Protein AF-A0A6N7IM95-F1 (afdb_monomer)

Organism: NCBI:txid29376

pLDDT: mean 71.68, std 10.79, range [38.84, 92.06]

Secondary structure (DSSP, 8-state):
--------S----S---TT-----SS---TT---------TT----STT----S-------TT-----------PPP------

Structure (mmCIF, N/CA/C/O backbone):
data_AF-A0A6N7IM95-F1
#
_entry.id   AF-A0A6N7IM95-F1
#
loop_
_atom_site.group_PDB
_atom_site.id
_atom_site.type_symbol
_atom_site.label_atom_id
_atom_site.label_alt_id
_atom_site.label_comp_id
_atom_site.label_asym_id
_atom_site.label_entity_id
_atom_site.label_seq_id
_atom_site.pdbx_PDB_ins_code
_atom_site.Cartn_x
_atom_site.Cartn_y
_atom_site.Cartn_z
_atom_site.occupancy
_atom_site.B_iso_or_equiv
_atom_site.auth_seq_id
_atom_site.auth_comp_id
_atom_site.auth_asym_id
_atom_site.auth_atom_id
_atom_site.pdbx_PDB_model_num
ATOM 1 N N . MET A 1 1 ? -14.800 -0.867 32.094 1.00 54.38 1 MET A N 1
ATOM 2 C CA . MET A 1 1 ? -14.427 -1.167 30.696 1.00 54.38 1 MET A CA 1
ATOM 3 C C . MET A 1 1 ? -13.863 -2.575 30.669 1.00 54.38 1 MET A C 1
ATOM 5 O O . MET A 1 1 ? -12.939 -2.834 31.429 1.00 54.38 1 MET A O 1
ATOM 9 N N . LEU A 1 2 ? -14.466 -3.491 29.909 1.00 62.97 2 LEU A N 1
ATOM 10 C CA . LEU A 1 2 ? -13.927 -4.846 29.756 1.00 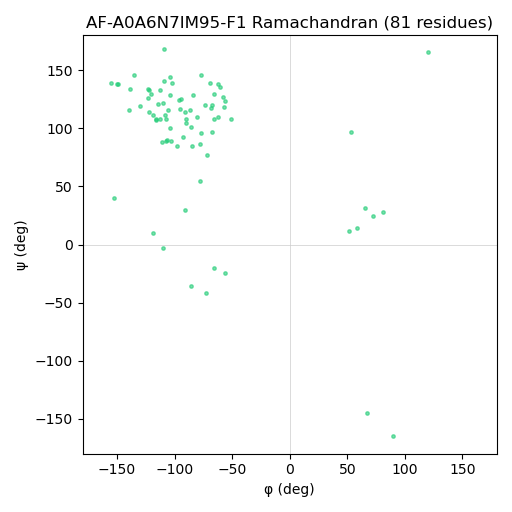62.97 2 LEU A CA 1
ATOM 11 C C . LEU A 1 2 ? -12.741 -4.815 28.777 1.00 62.97 2 LEU A C 1
ATOM 13 O O . LEU A 1 2 ? -12.760 -4.004 27.848 1.00 62.97 2 LEU A O 1
ATOM 17 N N . PRO A 1 3 ? -11.710 -5.651 28.970 1.00 72.94 3 PRO A N 1
ATOM 18 C CA . PRO A 1 3 ? -10.591 -5.723 28.042 1.00 72.94 3 PRO A CA 1
ATOM 19 C C . PRO A 1 3 ? -11.059 -6.258 26.681 1.00 72.94 3 PRO A C 1
ATOM 21 O O . PRO A 1 3 ? -11.706 -7.302 26.604 1.00 72.94 3 PRO A O 1
ATOM 24 N N . VAL A 1 4 ? -10.717 -5.550 25.602 1.00 80.56 4 VAL A N 1
ATOM 25 C CA . VAL A 1 4 ? -10.889 -6.046 24.231 1.00 80.56 4 VAL A CA 1
ATOM 26 C C . VAL A 1 4 ? -9.712 -6.969 23.934 1.00 80.56 4 VAL A C 1
ATOM 28 O O . VAL A 1 4 ? -8.575 -6.519 23.835 1.00 80.56 4 VAL A O 1
ATOM 31 N N . SER A 1 5 ? -9.976 -8.271 23.838 1.00 81.81 5 SER A N 1
ATOM 32 C CA . SER A 1 5 ? -8.975 -9.262 23.442 1.00 81.81 5 SER A CA 1
ATOM 33 C C . SER A 1 5 ? -9.106 -9.547 21.951 1.00 81.81 5 SER A C 1
ATOM 35 O O . SER A 1 5 ? -10.180 -9.909 21.473 1.00 81.81 5 SER A O 1
ATOM 37 N N . ILE A 1 6 ? -8.008 -9.378 21.219 1.00 81.50 6 ILE A N 1
ATOM 38 C CA . ILE A 1 6 ? -7.916 -9.678 19.792 1.00 81.50 6 ILE A CA 1
ATOM 39 C C . ILE A 1 6 ? -6.898 -10.805 19.648 1.00 81.50 6 ILE A C 1
ATOM 41 O O . ILE A 1 6 ? -5.701 -10.592 19.825 1.00 81.50 6 ILE A O 1
ATOM 45 N N . ASN A 1 7 ? -7.377 -12.009 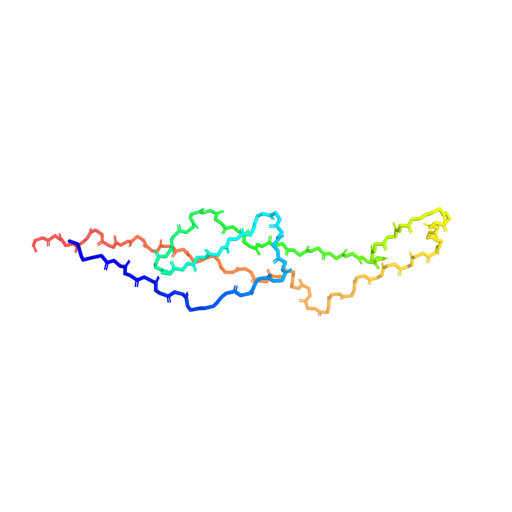19.340 1.00 88.12 7 ASN 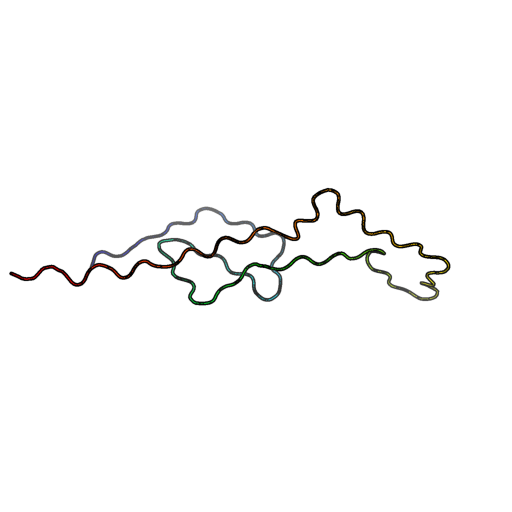A N 1
ATOM 46 C CA . ASN A 1 7 ? -6.516 -13.156 19.072 1.00 88.12 7 ASN A CA 1
ATOM 47 C C . ASN A 1 7 ? -6.300 -13.282 17.565 1.00 88.12 7 ASN A C 1
ATOM 49 O O . ASN A 1 7 ? -7.247 -13.521 16.818 1.00 88.12 7 ASN A O 1
ATOM 53 N N . ILE A 1 8 ? -5.054 -13.126 17.123 1.00 85.88 8 ILE A N 1
ATOM 54 C CA . ILE A 1 8 ? -4.667 -13.273 15.718 1.00 85.88 8 ILE A CA 1
ATOM 55 C C . ILE A 1 8 ? -3.886 -14.579 15.590 1.00 85.88 8 ILE A C 1
ATOM 57 O O . ILE A 1 8 ? -2.759 -14.676 16.063 1.00 85.88 8 ILE A O 1
ATOM 61 N N . PHE A 1 9 ? -4.495 -15.592 14.970 1.00 89.69 9 PHE A N 1
ATOM 62 C CA . PHE A 1 9 ? -3.881 -16.915 14.810 1.00 89.69 9 PHE A CA 1
ATOM 63 C C . PHE A 1 9 ? -2.755 -16.922 13.764 1.00 89.69 9 PHE A C 1
ATO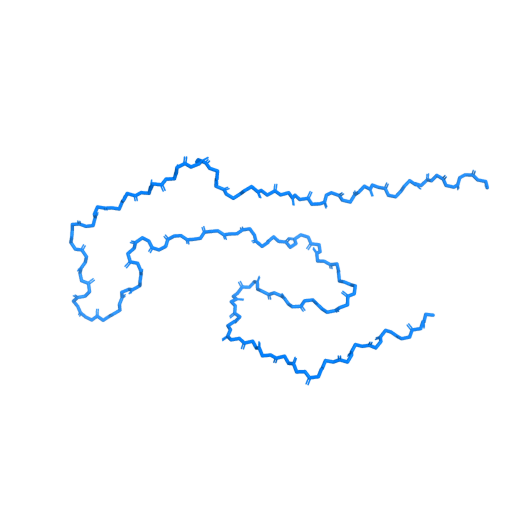M 65 O O . PHE A 1 9 ? -1.706 -17.519 13.986 1.00 89.69 9 PHE A O 1
ATOM 72 N N . PHE A 1 10 ? -2.943 -16.234 12.635 1.00 88.88 10 PHE A N 1
ATOM 73 C CA . PHE A 1 10 ? -1.919 -16.092 11.602 1.00 88.88 10 PHE A CA 1
ATOM 74 C C . PHE A 1 10 ? -2.156 -14.829 10.768 1.00 88.88 10 PHE A C 1
ATOM 76 O O . PHE A 1 10 ? -3.294 -14.526 10.412 1.00 88.88 10 PHE A O 1
ATOM 83 N N . LEU A 1 11 ? -1.080 -14.113 10.435 1.00 87.19 11 LEU A N 1
ATOM 84 C CA . LEU A 1 11 ? -1.097 -12.946 9.554 1.00 87.19 11 LEU A CA 1
ATOM 85 C C . LEU A 1 11 ? 0.129 -13.003 8.640 1.00 87.19 11 LEU A C 1
ATOM 87 O O . LEU A 1 11 ? 1.260 -12.916 9.113 1.00 87.19 11 LEU A O 1
ATOM 91 N N . LYS A 1 12 ? -0.090 -13.136 7.328 1.00 92.06 12 LYS A N 1
ATOM 92 C CA . LYS A 1 12 ? 0.978 -13.068 6.324 1.00 92.06 12 LYS A CA 1
ATOM 93 C C . LYS A 1 12 ? 0.834 -11.795 5.512 1.00 92.06 12 LYS A C 1
ATOM 95 O O . LYS A 1 12 ? -0.177 -11.595 4.845 1.00 92.06 12 LYS A O 1
ATOM 100 N N . ILE A 1 13 ? 1.875 -10.975 5.537 1.00 86.50 13 ILE A N 1
ATOM 101 C CA . ILE A 1 13 ? 1.947 -9.733 4.778 1.00 86.50 13 ILE A CA 1
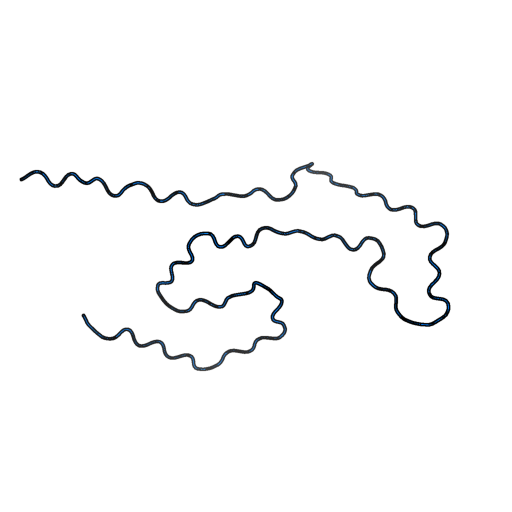ATOM 102 C C . ILE A 1 13 ? 3.063 -9.894 3.756 1.00 86.50 13 ILE A C 1
ATOM 104 O O . ILE A 1 13 ? 4.198 -10.185 4.121 1.00 86.50 13 ILE A O 1
ATOM 108 N N . ASN A 1 14 ? 2.724 -9.756 2.476 1.00 86.88 14 ASN A N 1
ATOM 109 C CA . ASN A 1 14 ? 3.695 -9.946 1.399 1.00 86.88 14 ASN A CA 1
ATOM 110 C C . ASN A 1 14 ? 4.490 -8.662 1.112 1.00 86.88 14 ASN A C 1
ATOM 112 O O . ASN A 1 14 ? 5.674 -8.749 0.816 1.00 86.88 14 ASN A O 1
ATOM 116 N N . VAL A 1 15 ? 3.858 -7.486 1.214 1.00 83.06 15 VAL A N 1
ATOM 117 C CA . VAL A 1 15 ? 4.487 -6.173 0.995 1.00 83.06 15 VAL A CA 1
ATOM 118 C C . VAL A 1 15 ? 3.805 -5.125 1.880 1.00 83.06 15 VAL A C 1
ATOM 120 O O . VAL A 1 15 ? 2.580 -5.102 1.978 1.00 83.06 15 VAL A O 1
ATOM 123 N N . ILE A 1 16 ? 4.602 -4.246 2.493 1.00 84.62 16 ILE A N 1
ATOM 124 C CA . ILE A 1 16 ? 4.170 -2.990 3.125 1.00 84.62 16 ILE A CA 1
ATOM 125 C C . ILE A 1 16 ? 4.948 -1.866 2.451 1.00 84.62 16 ILE A C 1
ATOM 127 O O . ILE A 1 16 ? 6.161 -1.970 2.281 1.00 84.62 16 ILE A O 1
ATOM 131 N N . GLN A 1 17 ? 4.247 -0.801 2.075 1.00 82.50 17 GLN A N 1
ATOM 132 C CA . GLN A 1 17 ? 4.840 0.409 1.511 1.00 82.50 17 GLN A CA 1
ATOM 133 C C . GLN A 1 17 ? 4.741 1.570 2.507 1.00 82.50 17 GLN A C 1
ATOM 135 O O . GLN A 1 17 ? 4.050 1.485 3.525 1.00 82.50 17 GLN A O 1
ATOM 140 N N . THR A 1 18 ? 5.449 2.662 2.218 1.00 81.38 18 THR A N 1
ATOM 141 C CA . THR A 1 18 ? 5.406 3.888 3.021 1.00 81.38 18 THR A CA 1
ATOM 142 C C . THR A 1 18 ? 3.975 4.420 3.097 1.00 81.38 18 THR A C 1
ATOM 144 O O . THR A 1 18 ? 3.335 4.613 2.068 1.00 81.38 18 THR A O 1
ATOM 147 N N . GLY A 1 19 ? 3.476 4.659 4.313 1.00 73.38 19 GLY A N 1
ATOM 148 C CA . GLY A 1 19 ? 2.101 5.124 4.523 1.00 73.38 19 GLY A CA 1
ATOM 149 C C . GLY A 1 19 ? 1.042 4.018 4.482 1.00 73.38 19 GLY A C 1
ATOM 150 O O . GLY A 1 19 ? -0.100 4.298 4.143 1.00 73.38 19 GLY A O 1
ATOM 151 N N . ALA A 1 20 ? 1.387 2.772 4.826 1.00 79.25 20 ALA A N 1
ATOM 152 C CA . ALA A 1 20 ? 0.421 1.685 5.009 1.00 79.25 20 ALA A CA 1
ATOM 153 C C . ALA A 1 20 ? 0.167 1.382 6.500 1.00 79.25 20 ALA A C 1
ATOM 155 O O . ALA A 1 20 ? 1.080 1.447 7.322 1.00 79.25 20 ALA A O 1
ATOM 156 N N . ALA A 1 21 ? -1.076 1.035 6.849 1.00 80.12 21 ALA A N 1
ATOM 157 C CA . ALA A 1 21 ? -1.484 0.685 8.210 1.00 80.12 21 ALA A CA 1
ATOM 158 C C . ALA A 1 21 ? -2.377 -0.562 8.220 1.00 80.12 21 ALA A C 1
ATOM 160 O O . ALA A 1 21 ? -3.179 -0.774 7.310 1.00 80.12 21 ALA A O 1
ATOM 161 N N . ILE A 1 22 ? -2.254 -1.371 9.276 1.00 81.75 22 ILE A N 1
ATOM 162 C CA . ILE A 1 22 ? -3.108 -2.536 9.535 1.00 81.75 22 ILE A CA 1
ATOM 163 C C . ILE A 1 22 ? -3.868 -2.266 10.833 1.00 81.75 22 ILE A C 1
ATOM 165 O O . ILE A 1 22 ? -3.283 -2.280 11.913 1.00 81.75 22 ILE A O 1
ATOM 169 N N . GLY A 1 23 ? -5.168 -1.992 10.727 1.00 82.94 23 GLY A N 1
ATOM 170 C CA . GLY A 1 23 ? -6.047 -1.815 11.883 1.00 82.94 23 GLY A CA 1
ATOM 171 C C . GLY A 1 23 ? -6.762 -3.116 12.241 1.00 82.94 23 GLY A C 1
ATOM 172 O O . GLY A 1 23 ? -7.455 -3.679 11.397 1.00 82.94 23 GLY A O 1
ATOM 173 N N . VAL A 1 24 ? -6.638 -3.578 13.491 1.00 80.62 24 VAL A N 1
ATOM 174 C CA . VAL A 1 24 ? -7.417 -4.710 14.028 1.00 80.62 24 VAL A CA 1
ATOM 175 C C . VAL A 1 24 ? -8.239 -4.252 15.233 1.00 80.62 24 VAL A C 1
ATOM 177 O O . VAL A 1 24 ? -7.712 -3.588 16.121 1.00 80.62 24 VAL A O 1
ATOM 180 N N . GLY A 1 25 ? -9.540 -4.551 15.252 1.00 76.69 25 GLY A N 1
ATOM 181 C CA . GLY A 1 25 ? -10.485 -4.019 16.244 1.00 76.69 25 GLY A CA 1
ATOM 182 C C . GLY A 1 25 ? -11.143 -2.697 15.824 1.00 76.69 25 GLY A C 1
ATOM 183 O O . GLY A 1 25 ? -11.120 -2.321 14.650 1.00 76.69 25 GLY A O 1
ATOM 184 N N . GLN A 1 26 ? -11.761 -1.994 16.780 1.00 73.81 26 GLN A N 1
ATOM 185 C CA . GLN A 1 26 ? -12.403 -0.698 16.543 1.00 73.81 26 GLN A CA 1
ATOM 186 C C . GLN A 1 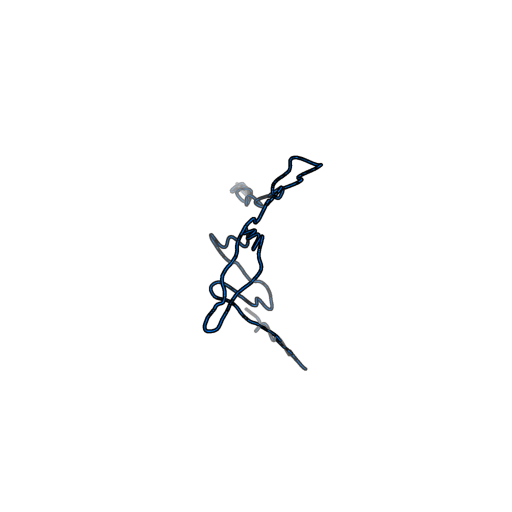26 ? -11.327 0.395 16.452 1.00 73.81 26 GLN A C 1
ATOM 188 O O . GLN A 1 26 ? -10.851 0.894 17.467 1.00 73.81 26 GLN A O 1
ATOM 193 N N . ASN A 1 27 ? -10.922 0.729 15.225 1.00 69.50 27 ASN A N 1
ATOM 194 C CA . ASN A 1 27 ? -9.852 1.686 14.952 1.00 6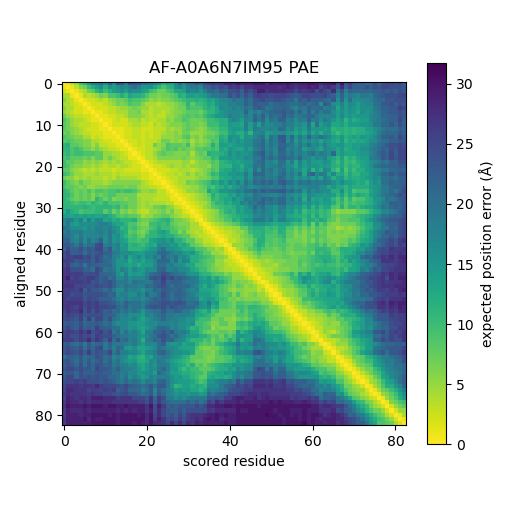9.50 27 ASN A CA 1
ATOM 195 C C . ASN A 1 27 ? -10.404 2.979 14.355 1.00 69.50 27 ASN A C 1
ATOM 197 O O . ASN A 1 27 ? -11.304 2.956 13.517 1.00 69.50 27 ASN A O 1
ATOM 201 N N . PHE A 1 28 ? -9.833 4.103 14.777 1.00 76.00 28 PHE A N 1
ATOM 202 C CA . PHE A 1 28 ? -10.113 5.419 14.222 1.00 76.00 28 PHE A CA 1
ATOM 203 C C . PHE A 1 28 ? -8.803 6.017 13.713 1.00 76.00 28 PHE A C 1
ATOM 205 O O . PHE A 1 28 ? -7.905 6.292 14.506 1.00 76.00 28 PHE A O 1
ATOM 212 N N . PHE A 1 29 ? -8.704 6.194 12.395 1.00 74.06 29 PHE A N 1
ATOM 213 C CA . PHE A 1 29 ? -7.562 6.823 11.735 1.00 74.06 29 PHE A CA 1
ATOM 214 C C . PHE A 1 29 ? -7.967 8.221 11.247 1.00 74.06 29 PHE A C 1
ATOM 216 O O . PHE A 1 29 ? -8.476 8.348 10.130 1.00 74.06 29 PHE A O 1
ATOM 223 N N . PRO A 1 30 ? -7.820 9.266 12.082 1.00 69.81 30 PRO A N 1
ATOM 224 C CA . PRO A 1 30 ? -8.086 10.633 11.653 1.00 69.81 30 PRO A CA 1
ATOM 225 C C . PRO A 1 30 ? -7.122 11.023 10.529 1.00 69.81 30 PRO A C 1
ATOM 227 O O . PRO A 1 30 ? -5.943 10.680 10.577 1.00 69.81 30 PRO A O 1
ATOM 230 N N . ASP A 1 31 ? -7.652 11.707 9.516 1.00 71.31 31 ASP A N 1
ATOM 231 C CA . ASP A 1 31 ? -6.910 12.255 8.370 1.00 71.31 31 ASP A CA 1
ATOM 232 C C . ASP A 1 31 ? -6.124 11.235 7.525 1.00 71.31 31 ASP A C 1
ATOM 234 O O . ASP A 1 31 ? -5.317 11.608 6.675 1.00 71.31 31 ASP A O 1
ATOM 238 N N . TRP A 1 32 ? -6.392 9.936 7.697 1.00 74.81 32 TRP A N 1
ATOM 239 C CA . TRP A 1 32 ? -5.810 8.901 6.852 1.00 74.81 32 TRP A CA 1
ATOM 240 C C . TRP A 1 32 ? -6.459 8.892 5.468 1.00 74.81 32 TRP A C 1
ATOM 242 O O . TRP A 1 32 ? -7.660 8.646 5.330 1.00 74.81 32 TRP A O 1
ATOM 252 N N . THR A 1 33 ? -5.649 9.099 4.431 1.00 69.06 33 THR A N 1
ATOM 253 C CA . THR A 1 33 ? -6.074 9.054 3.031 1.00 69.06 33 THR A CA 1
ATOM 254 C C . THR A 1 33 ? -5.321 7.943 2.296 1.00 69.06 33 THR A C 1
ATOM 256 O O . THR A 1 33 ? -4.120 8.016 2.067 1.00 69.06 33 THR A O 1
ATOM 259 N N . ALA A 1 34 ? -6.032 6.886 1.895 1.00 67.88 34 ALA A N 1
ATOM 260 C CA . ALA A 1 34 ? -5.485 5.807 1.057 1.00 67.88 34 ALA A CA 1
ATOM 261 C C . ALA A 1 34 ? -5.686 6.091 -0.446 1.00 67.88 34 ALA A C 1
ATOM 263 O O . ALA A 1 34 ? -5.907 5.188 -1.247 1.00 67.88 34 ALA A O 1
ATOM 264 N N . ILE A 1 35 ? -5.702 7.372 -0.809 1.00 70.19 35 ILE A N 1
ATOM 265 C CA . ILE A 1 35 ? -6.117 7.867 -2.120 1.00 70.19 35 ILE A CA 1
ATOM 266 C C . ILE A 1 35 ? -4.846 8.205 -2.891 1.00 70.19 35 ILE A C 1
ATOM 268 O O . ILE A 1 35 ? -4.343 9.323 -2.819 1.00 70.19 35 ILE A O 1
ATOM 272 N N . SER A 1 36 ? -4.301 7.230 -3.608 1.00 72.81 36 SER A N 1
ATOM 273 C CA . SER A 1 36 ? -3.241 7.472 -4.581 1.00 72.81 36 SER A CA 1
ATOM 274 C C . SER A 1 36 ? -3.314 6.447 -5.708 1.00 72.81 36 SER A C 1
ATOM 276 O O . SER A 1 36 ? -3.557 5.262 -5.490 1.00 72.81 36 SER A O 1
ATOM 278 N N . LYS A 1 37 ? -3.115 6.921 -6.936 1.00 70.31 37 LYS A N 1
ATOM 279 C CA . LYS A 1 37 ? -2.990 6.098 -8.137 1.00 70.31 37 LYS A CA 1
ATOM 280 C C . LYS A 1 37 ? -1.738 6.576 -8.855 1.00 70.31 37 LYS A C 1
ATOM 282 O O . LYS A 1 37 ? -1.635 7.748 -9.204 1.00 70.31 37 LYS A O 1
ATOM 287 N N . SER A 1 38 ? -0.762 5.694 -9.020 1.00 74.62 38 SER A N 1
ATOM 288 C CA . SER A 1 38 ? 0.433 5.949 -9.821 1.00 74.62 38 SER A CA 1
ATOM 289 C C . SER A 1 38 ? 0.400 5.041 -11.044 1.00 74.62 38 SER A C 1
ATOM 291 O O . SER A 1 38 ? 0.120 3.849 -10.935 1.00 74.62 38 SER A O 1
ATOM 293 N N . ASN A 1 39 ? 0.662 5.607 -12.221 1.00 71.75 39 ASN A N 1
ATOM 294 C CA . ASN A 1 39 ? 0.786 4.841 -13.453 1.00 71.75 39 ASN A CA 1
ATOM 295 C C . ASN A 1 39 ? 2.237 4.905 -13.940 1.00 71.75 39 ASN A C 1
ATOM 297 O O . ASN A 1 39 ? 2.697 5.948 -14.401 1.00 71.75 39 ASN A O 1
ATOM 301 N N . SER A 1 40 ? 2.964 3.794 -13.827 1.00 73.88 40 SER A N 1
ATOM 302 C CA . SER A 1 40 ? 4.305 3.671 -14.404 1.00 73.88 40 SER A CA 1
ATOM 303 C C . SER A 1 40 ? 4.189 3.244 -15.865 1.00 73.88 40 SER A C 1
ATOM 305 O O . SER A 1 40 ? 4.290 2.059 -16.175 1.00 73.88 40 SER A O 1
ATOM 307 N N . GLY A 1 41 ? 3.994 4.214 -16.763 1.00 69.31 41 GLY A N 1
ATOM 308 C CA . GLY A 1 41 ? 3.761 3.979 -18.197 1.00 69.31 41 GLY A CA 1
ATOM 309 C C . GLY A 1 41 ? 4.837 3.157 -18.924 1.00 69.31 41 GLY A C 1
ATOM 310 O O . GLY A 1 41 ? 4.527 2.508 -19.915 1.00 69.31 41 GLY A O 1
ATOM 311 N N . ILE A 1 42 ? 6.078 3.131 -18.421 1.00 73.31 42 ILE A N 1
ATOM 312 C CA . ILE A 1 42 ? 7.204 2.356 -18.986 1.00 73.31 42 ILE A CA 1
ATOM 313 C C . ILE A 1 42 ? 7.770 1.306 -18.014 1.00 73.31 42 ILE A C 1
ATOM 315 O O . ILE A 1 42 ? 8.834 0.738 -18.256 1.00 73.31 42 ILE A O 1
ATOM 319 N N . GLY A 1 43 ? 7.085 1.059 -16.893 1.00 76.06 43 GLY A N 1
ATOM 320 C CA . GLY A 1 43 ? 7.592 0.196 -15.826 1.00 76.06 43 GLY A CA 1
ATOM 321 C C . GLY A 1 43 ? 8.815 0.786 -15.117 1.00 76.06 43 GLY A C 1
ATOM 322 O O . GLY A 1 43 ? 8.903 1.994 -14.906 1.00 76.06 43 GLY A O 1
ATOM 323 N N . SER A 1 44 ? 9.740 -0.079 -14.700 1.00 78.38 44 SER A N 1
ATOM 324 C CA . SER A 1 44 ? 10.982 0.311 -14.034 1.00 78.38 44 SER A CA 1
ATOM 325 C C . SER A 1 44 ? 12.181 -0.229 -14.802 1.00 78.38 44 SER A C 1
ATOM 327 O O . SER A 1 44 ? 12.168 -1.391 -15.208 1.00 78.38 44 SER A O 1
ATOM 329 N N . GLN A 1 45 ? 13.191 0.610 -15.022 1.00 75.19 45 GLN A N 1
ATOM 330 C CA . GLN A 1 45 ? 14.353 0.281 -15.845 1.00 75.19 45 GLN A CA 1
ATOM 331 C C . GLN A 1 45 ? 15.626 0.448 -15.034 1.00 75.19 45 GLN A C 1
ATOM 333 O O . GLN A 1 45 ? 15.849 1.491 -14.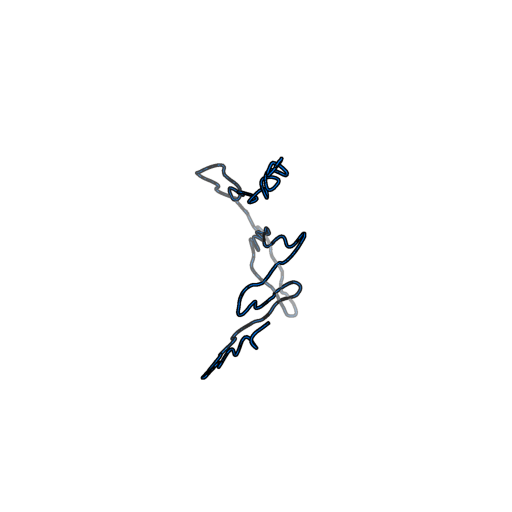419 1.00 75.19 45 GLN A O 1
ATOM 338 N N . TYR A 1 46 ? 16.435 -0.606 -15.006 1.00 79.75 46 TYR A N 1
ATOM 339 C CA . TYR A 1 46 ? 17.643 -0.681 -14.199 1.00 79.75 46 TYR A CA 1
ATOM 340 C C . TYR A 1 46 ? 18.761 -1.348 -15.004 1.00 79.75 46 TYR A C 1
ATOM 342 O O . TYR A 1 46 ? 18.545 -2.413 -15.580 1.00 79.75 46 TYR A O 1
ATOM 350 N N . GLY A 1 47 ? 19.960 -0.759 -14.971 1.00 81.50 47 GLY A N 1
ATOM 351 C CA . GLY A 1 47 ? 21.169 -1.284 -15.618 1.00 81.50 47 GLY A CA 1
ATOM 352 C C . GLY A 1 47 ? 21.769 -0.336 -16.660 1.00 81.50 47 GLY A C 1
ATOM 353 O O . GLY A 1 47 ? 21.126 0.625 -17.091 1.00 81.50 47 GLY A O 1
ATOM 354 N N . ASP A 1 48 ? 23.008 -0.610 -17.064 1.00 78.56 48 ASP A N 1
ATOM 355 C CA . ASP A 1 48 ? 23.706 0.157 -18.100 1.00 78.56 48 ASP A CA 1
ATOM 356 C C . ASP A 1 48 ? 23.050 -0.089 -19.474 1.00 78.56 48 ASP A C 1
ATOM 358 O O . ASP A 1 48 ? 22.678 -1.218 -19.788 1.00 78.56 48 ASP A O 1
ATOM 362 N N . ALA A 1 49 ? 22.907 0.966 -20.288 1.00 75.12 49 ALA A N 1
ATOM 363 C CA . ALA A 1 49 ? 22.185 0.968 -21.574 1.00 75.12 49 ALA A CA 1
ATOM 364 C C . ALA A 1 49 ? 20.655 0.731 -21.500 1.00 75.12 49 ALA A C 1
ATOM 366 O O . ALA A 1 49 ? 20.056 0.214 -22.442 1.00 75.12 49 ALA A O 1
ATOM 367 N N . SER A 1 50 ? 20.006 1.160 -20.412 1.00 72.31 50 SER A N 1
ATOM 368 C CA . SER A 1 50 ? 18.535 1.201 -20.283 1.00 72.31 50 SER A CA 1
ATOM 369 C C . SER A 1 50 ? 17.914 2.399 -21.022 1.00 72.31 50 SER A C 1
ATOM 371 O O . SER A 1 50 ? 17.250 3.232 -20.407 1.00 72.31 50 SER A O 1
ATOM 373 N N . ASP A 1 51 ? 18.199 2.542 -22.317 1.00 74.50 51 ASP A N 1
ATOM 374 C CA . ASP A 1 51 ? 17.701 3.676 -23.101 1.00 74.50 51 ASP A CA 1
ATOM 375 C C . ASP A 1 51 ? 16.282 3.398 -23.618 1.00 74.50 51 ASP A C 1
ATOM 377 O O . ASP A 1 51 ? 16.012 2.357 -24.224 1.00 74.50 51 ASP A O 1
ATOM 381 N N . VAL A 1 52 ? 15.365 4.335 -23.373 1.00 68.44 52 VAL A N 1
ATOM 382 C CA . VAL A 1 52 ? 13.993 4.295 -23.898 1.00 68.44 52 VAL A CA 1
ATOM 383 C C . VAL A 1 52 ? 13.891 5.278 -25.038 1.00 68.44 52 VAL A C 1
ATOM 385 O O . VAL A 1 52 ? 13.699 6.471 -24.810 1.00 68.44 52 VAL A O 1
ATOM 388 N N . ASP A 1 53 ? 13.962 4.777 -26.263 1.00 72.50 53 ASP A N 1
ATOM 389 C CA . ASP A 1 53 ? 13.714 5.598 -27.442 1.00 72.50 53 ASP A CA 1
ATOM 390 C C . ASP A 1 53 ? 12.311 5.331 -28.010 1.00 72.50 53 ASP A C 1
ATOM 392 O O . ASP A 1 53 ? 11.834 4.195 -28.048 1.00 72.50 53 ASP A O 1
ATOM 396 N N . GLY A 1 54 ? 11.618 6.392 -28.421 1.00 68.00 54 GLY A N 1
ATOM 397 C CA . GLY A 1 54 ? 10.329 6.300 -29.115 1.00 68.00 54 GLY A CA 1
ATOM 398 C C . GLY A 1 54 ? 9.107 5.880 -28.283 1.00 68.00 54 GLY A C 1
ATOM 399 O O . GLY A 1 54 ? 8.139 5.376 -28.854 1.00 68.00 54 GLY A O 1
ATOM 400 N N . SER A 1 55 ? 9.093 6.079 -26.959 1.00 68.06 55 SER A N 1
ATOM 401 C CA . SER A 1 55 ? 7.900 5.754 -26.156 1.00 68.06 55 SER A CA 1
ATOM 402 C C . SER A 1 55 ? 6.700 6.658 -26.500 1.00 68.06 55 SER A C 1
ATOM 404 O O . SER A 1 55 ? 6.663 7.839 -26.167 1.00 68.06 55 SER A O 1
ATOM 406 N N . ASN A 1 56 ? 5.690 6.093 -27.171 1.00 68.69 56 ASN A N 1
ATOM 407 C CA . ASN A 1 56 ? 4.383 6.728 -27.355 1.00 68.69 56 ASN A CA 1
ATOM 408 C C . ASN A 1 56 ? 3.450 6.276 -26.225 1.00 68.69 56 ASN A C 1
ATOM 410 O O . ASN A 1 56 ? 2.832 5.214 -26.307 1.00 68.69 56 ASN A O 1
ATOM 414 N N . ILE A 1 57 ? 3.400 7.051 -25.142 1.00 68.75 57 ILE A N 1
ATOM 415 C CA . ILE A 1 57 ? 2.561 6.744 -23.981 1.00 68.75 57 ILE A CA 1
ATOM 416 C C . ILE A 1 57 ? 1.193 7.391 -24.194 1.00 68.75 57 ILE A C 1
ATOM 418 O O . ILE A 1 57 ? 1.051 8.609 -24.105 1.00 68.75 57 ILE A O 1
ATOM 422 N N . VAL A 1 58 ? 0.183 6.565 -24.463 1.00 72.31 58 VAL A N 1
ATOM 423 C CA . VAL A 1 58 ? -1.215 6.994 -24.567 1.00 72.31 58 VAL A CA 1
ATOM 424 C C . VAL A 1 58 ? -1.949 6.529 -23.316 1.00 72.31 58 VAL A C 1
ATOM 426 O O . VAL A 1 58 ? -2.069 5.330 -23.068 1.00 72.31 58 VAL A O 1
ATOM 429 N N . PHE A 1 59 ? -2.421 7.482 -22.514 1.00 69.50 59 PHE A N 1
ATOM 430 C CA . PHE A 1 59 ? -3.314 7.202 -21.394 1.00 69.50 59 PHE A CA 1
ATOM 431 C C . PHE A 1 59 ? -4.747 7.176 -21.927 1.00 69.50 59 PHE A C 1
ATOM 433 O O . PHE A 1 59 ? -5.323 8.229 -22.193 1.00 69.50 59 PHE A O 1
ATOM 440 N N . ASP A 1 60 ? -5.289 5.978 -22.137 1.00 72.62 60 ASP A N 1
ATOM 441 C CA . ASP A 1 60 ? -6.696 5.795 -22.498 1.00 72.62 60 ASP A CA 1
ATOM 442 C C . ASP A 1 60 ? -7.523 5.633 -21.218 1.00 72.62 60 ASP A C 1
ATOM 444 O O . ASP A 1 60 ? -7.446 4.605 -20.541 1.00 72.62 60 ASP A O 1
ATOM 448 N N . ASP A 1 61 ? -8.254 6.687 -20.857 1.00 67.94 61 ASP A N 1
ATOM 449 C CA . ASP A 1 61 ? -9.180 6.699 -19.728 1.00 67.94 61 ASP A CA 1
ATOM 450 C C . ASP A 1 61 ? -10.620 6.774 -20.245 1.00 67.94 61 ASP A C 1
ATOM 452 O O . ASP A 1 61 ? -11.186 7.850 -20.454 1.00 67.94 61 ASP A O 1
ATOM 456 N N . SER A 1 62 ? -11.201 5.600 -20.499 1.00 72.38 62 SER A N 1
ATOM 457 C CA . SER A 1 62 ? -12.510 5.470 -21.146 1.00 72.38 62 SER A CA 1
ATOM 458 C C . SER A 1 62 ? -13.680 6.013 -20.320 1.00 72.38 62 SER A C 1
ATOM 460 O O . SER A 1 62 ? -14.745 6.275 -20.880 1.00 72.38 62 SER A O 1
ATOM 462 N N . ASP A 1 63 ? -13.507 6.159 -19.003 1.00 78.31 63 ASP A N 1
ATOM 463 C CA . ASP A 1 63 ? -14.563 6.608 -18.094 1.00 78.31 63 ASP A CA 1
ATOM 464 C C . ASP A 1 63 ? -14.325 8.014 -17.517 1.00 78.31 63 ASP A C 1
ATOM 466 O O . ASP A 1 63 ? -15.208 8.532 -16.823 1.00 78.31 63 ASP A O 1
ATOM 470 N N . LEU A 1 64 ? -13.184 8.650 -17.840 1.00 67.62 64 LEU A N 1
ATOM 471 C CA . LEU A 1 64 ? -12.749 9.976 -17.361 1.00 67.62 64 LEU A CA 1
ATOM 472 C C . LEU A 1 64 ? -12.796 10.129 -15.827 1.00 67.62 64 LEU A C 1
ATOM 474 O O . LEU A 1 64 ? -12.736 11.248 -15.304 1.00 67.62 64 LEU A O 1
ATOM 478 N N . THR A 1 65 ? -12.974 9.033 -15.091 1.00 72.50 65 THR A N 1
ATOM 479 C CA . THR A 1 65 ? -13.256 9.038 -13.663 1.00 72.50 65 THR A CA 1
ATOM 480 C C . THR A 1 65 ? -12.005 8.596 -12.935 1.00 72.50 65 THR A C 1
ATOM 482 O O . THR A 1 65 ? -11.801 7.427 -12.603 1.00 72.50 65 THR A O 1
ATOM 485 N N . ASP A 1 66 ? -11.172 9.575 -12.603 1.00 66.75 66 ASP A N 1
ATOM 486 C CA . ASP A 1 66 ? -9.948 9.318 -11.863 1.00 66.75 66 ASP A CA 1
ATOM 487 C C . ASP A 1 66 ? -10.270 9.119 -10.370 1.00 66.75 66 ASP A C 1
ATOM 489 O O . ASP A 1 66 ? -10.310 10.049 -9.570 1.00 66.75 66 ASP A O 1
ATOM 493 N N . MET A 1 67 ? -10.589 7.866 -10.031 1.00 68.38 67 MET A N 1
ATOM 494 C CA . MET A 1 67 ? -10.893 7.332 -8.700 1.00 68.38 67 MET A CA 1
ATOM 495 C C . MET A 1 67 ? -12.001 8.087 -7.931 1.00 68.38 67 MET A C 1
ATOM 497 O O . MET A 1 67 ? -11.730 9.052 -7.214 1.00 68.38 67 MET A O 1
ATOM 501 N N . PRO A 1 68 ? -13.261 7.615 -7.969 1.00 68.38 68 PRO A N 1
ATOM 502 C CA . PRO A 1 68 ? -14.332 8.242 -7.204 1.00 68.38 68 PRO A CA 1
ATOM 503 C C . PRO A 1 68 ? -14.102 8.032 -5.700 1.00 68.38 68 PRO A C 1
ATOM 505 O O . PRO A 1 68 ? -14.105 6.905 -5.203 1.00 68.38 68 PRO A O 1
ATOM 508 N N . VAL A 1 69 ? -13.914 9.123 -4.955 1.00 66.25 69 VAL A N 1
ATOM 509 C CA . VAL A 1 69 ? -13.698 9.083 -3.502 1.00 66.25 69 VAL A CA 1
ATOM 510 C C . VAL A 1 69 ? -14.961 9.508 -2.759 1.00 66.25 69 VAL A C 1
ATOM 512 O O . VAL A 1 69 ? -15.493 10.596 -2.969 1.00 66.25 69 VAL A O 1
ATOM 515 N N . CYS A 1 70 ? -15.389 8.682 -1.806 1.00 64.94 70 CYS A N 1
ATOM 516 C CA . CYS A 1 70 ? -16.366 9.039 -0.782 1.00 64.94 70 CYS A CA 1
ATOM 517 C C . CYS A 1 70 ? -15.646 9.164 0.567 1.00 64.94 70 CYS A C 1
ATOM 519 O O . CYS A 1 70 ? -15.176 8.172 1.122 1.00 64.94 70 CYS A O 1
ATOM 521 N N . GLN A 1 71 ? -15.555 10.381 1.108 1.00 62.53 71 GLN A N 1
ATOM 522 C CA . GLN A 1 71 ? -15.079 10.586 2.475 1.00 62.53 71 GLN A CA 1
ATOM 523 C C . GLN A 1 71 ? -16.267 10.456 3.430 1.00 62.53 71 GLN A C 1
ATOM 525 O O . GLN A 1 71 ? -17.198 11.265 3.392 1.00 62.53 71 GLN A O 1
ATOM 530 N N . GLN A 1 72 ? -16.250 9.445 4.300 1.00 60.72 72 GLN A N 1
ATOM 531 C CA . GLN A 1 72 ? -17.304 9.265 5.293 1.00 60.72 72 GLN A CA 1
ATOM 532 C C . GLN A 1 72 ? -17.253 10.400 6.325 1.00 60.72 72 GLN A C 1
ATOM 534 O O . GLN A 1 72 ? -16.479 10.382 7.281 1.00 60.72 72 GLN A O 1
ATOM 539 N N . ARG A 1 73 ? -18.092 11.419 6.121 1.00 55.59 73 ARG A N 1
ATOM 540 C CA . ARG A 1 73 ? -18.274 12.524 7.063 1.00 55.59 73 ARG A CA 1
ATOM 541 C C . ARG A 1 73 ? -18.936 11.992 8.334 1.00 55.59 73 ARG A C 1
ATOM 543 O O . ARG A 1 73 ? -20.060 11.496 8.287 1.00 55.59 73 ARG A O 1
ATOM 550 N N . ARG A 1 74 ? -18.269 12.141 9.483 1.00 59.03 74 ARG A N 1
ATOM 551 C CA . ARG A 1 74 ? -18.887 11.929 10.799 1.00 59.03 74 ARG A CA 1
ATOM 552 C C . ARG A 1 74 ? -20.011 12.953 10.959 1.00 59.03 74 ARG A C 1
ATOM 554 O O . ARG A 1 74 ? -19.736 14.146 11.073 1.00 59.03 74 ARG A O 1
ATOM 561 N N . LEU A 1 75 ? -21.266 12.508 10.939 1.00 59.03 75 LEU A N 1
ATOM 562 C CA . LEU A 1 75 ? -22.371 13.364 11.365 1.00 59.03 75 LEU A CA 1
ATOM 563 C C . LEU A 1 75 ? -22.122 13.745 12.833 1.00 59.03 75 LEU A C 1
ATOM 565 O O . LEU A 1 75 ? -21.726 12.870 13.614 1.00 59.03 75 LEU A O 1
ATOM 569 N N . PRO A 1 76 ? -22.297 15.019 13.225 1.00 51.00 76 PRO A N 1
ATOM 570 C CA . PRO A 1 76 ? -22.261 15.374 14.632 1.00 51.00 76 PRO A CA 1
ATOM 571 C C . PRO A 1 76 ? -23.317 14.524 15.338 1.00 51.00 76 PRO A C 1
ATOM 573 O O . PRO A 1 76 ? -24.482 14.508 14.941 1.00 51.00 76 PRO A O 1
ATOM 576 N N . VAL A 1 77 ? -22.888 13.759 16.343 1.00 59.22 77 VAL A N 1
ATOM 577 C CA . VAL A 1 77 ? -23.820 13.080 17.242 1.00 59.22 77 VAL A CA 1
ATOM 578 C C . VAL A 1 77 ? -24.688 14.190 17.818 1.00 59.22 77 VAL A C 1
ATOM 580 O O . VAL A 1 77 ? -24.145 15.128 18.402 1.00 59.22 77 VAL A O 1
ATOM 583 N N . ASN A 1 78 ? -25.997 14.141 17.563 1.00 50.25 78 ASN A N 1
ATOM 584 C CA . ASN A 1 78 ? -26.936 15.126 18.077 1.00 50.25 78 ASN A CA 1
ATOM 585 C C . ASN A 1 78 ? -26.722 15.252 19.589 1.00 50.25 78 ASN A C 1
ATOM 587 O O . ASN A 1 78 ? -27.060 14.345 20.346 1.00 50.25 78 ASN A O 1
ATOM 591 N N . MET A 1 79 ? -26.142 16.376 20.011 1.00 50.59 79 MET A N 1
ATOM 592 C CA . MET A 1 79 ? -26.128 16.818 21.399 1.00 50.59 79 MET A CA 1
ATOM 593 C C . MET A 1 79 ? -27.554 17.279 21.707 1.00 50.59 79 MET A C 1
ATOM 595 O O . MET A 1 79 ? -27.885 18.458 21.621 1.00 50.59 79 MET A O 1
ATOM 599 N N . GLY A 1 80 ? -28.427 16.304 21.920 1.00 48.53 80 GLY A N 1
ATOM 600 C CA . GLY A 1 80 ? -29.863 16.491 22.007 1.00 48.53 80 GLY A CA 1
ATOM 601 C C . GLY A 1 80 ? -30.515 15.429 22.874 1.00 48.53 80 GLY A C 1
ATOM 602 O O . GLY A 1 80 ? -31.594 14.968 22.534 1.00 48.53 80 GLY A O 1
ATOM 603 N N . GLU A 1 81 ? -29.884 15.058 23.986 1.00 44.12 81 GLU A N 1
ATOM 604 C CA . GLU A 1 81 ? -30.645 14.658 25.170 1.00 44.12 81 GLU A CA 1
ATOM 605 C C . GLU A 1 81 ? -30.702 15.878 26.088 1.00 44.12 81 GLU A C 1
ATOM 607 O O . GLU A 1 81 ? -29.849 16.121 26.939 1.00 44.12 81 GLU A O 1
ATOM 612 N N . VAL A 1 82 ? -31.694 16.725 25.807 1.00 48.38 82 VAL A N 1
ATOM 613 C CA . VAL A 1 82 ? -32.193 17.704 26.763 1.00 48.38 82 VAL A CA 1
ATOM 614 C C . VAL A 1 82 ? -33.335 17.024 27.513 1.00 48.38 82 VAL A C 1
ATOM 616 O O . VAL A 1 82 ? -34.391 16.802 26.922 1.00 48.38 82 VAL A O 1
ATOM 619 N N . LYS A 1 83 ? -33.088 16.823 28.814 1.00 38.84 83 LYS A N 1
ATOM 620 C CA . LYS A 1 83 ? -33.944 16.312 29.905 1.00 38.84 83 LYS A CA 1
ATOM 621 C C . LYS A 1 83 ? -33.913 14.813 30.163 1.00 38.84 83 LYS A C 1
ATOM 623 O O . LYS A 1 83 ? -34.378 14.044 29.302 1.00 38.84 83 LYS A O 1
#

Mean predicted aligned error: 14.72 Å

Radius of gyration: 22.54 Å; Cα contacts (8 Å, |Δi|>4): 6; chains: 1; bounding box: 58×35×60 Å

Sequence (83 aa):
MLPVSINIFFLKINVIQTGAAIGVGQNFFPDWTAISKSNSGIGSQYGDASDVDGSNIVFDDSDLTDMPVCQQRRLPVNMGEVK

Solvent-accessible surface area (backbone atoms only — not comparable to full-atom values): 6827 Å² total; per-residue (Å²): 134,83,84,87,82,82,87,79,91,80,86,88,80,93,81,84,62,92,93,65,86,87,80,80,77,100,72,83,71,84,93,70,74,92,82,79,86,84,80,64,89,82,65,84,83,83,68,91,87,69,75,84,79,85,82,81,83,78,86,84,64,93,76,78,67,87,70,92,81,83,81,87,73,80,72,79,75,76,93,69,85,81,129

Foldseek 3Di:
DDDDDDDDPDDDDPDDD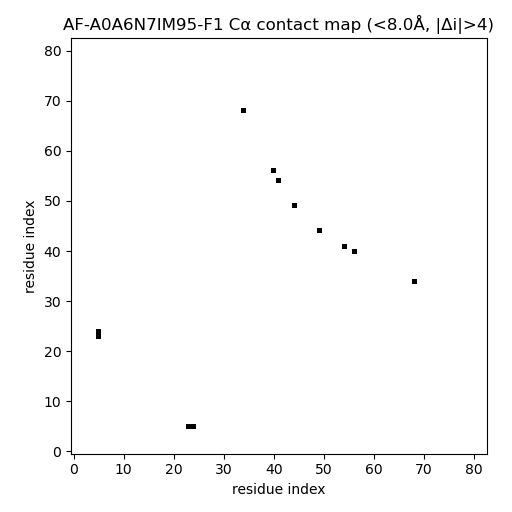PLDDDDDDDDDDPPRDPDDDDDPQPPDADDPPSDDPDDPRDDDDPPPDRDDDDDPDDDPPPPPPDD